Protein AF-A0A7W4CPR2-F1 (afdb_monomer)

pLDDT: mean 93.59, std 6.24, range [55.28, 98.75]

Radius of gyration: 16.19 Å; Cα contacts (8 Å, |Δi|>4): 236; chains: 1; bounding box: 41×33×38 Å

Sequence (163 aa):
MNLFITKANGNLLDKKELILNAVKKAEEHAFPKLKIDWDIDVVVTNRVYEFVIPEDGVGGRTYASNFILISINENKITENILAETLVHELCHVARWGKNDERMNTLFDGMISEGIATYFESEFVKDKSEKQLFLKTVVERSDEENEKIHEEFKDQFENKRYGY

Mean predicted aligned error: 3.62 Å

Secondary structure (DSSP, 8-state):
-EEEE--GGGTTGGGHHHHHHHHHHHHHHHHHHHT--S--EEEEESS-GGG-BTTTTEEEEEEETTEEEEEE-TTT--HHHHHHHHHHHHHHHHHHHHS-----SHHHHHHHHHHHHHHHHHHHTT-S---HHIIIIITS-HHHHHHHHHHHGGGTT-TT---

Nearest PDB structures (foldseek):
  1kug-assembly1_A  TM=4.587E-01  e=3.178E-02  Protobothrops mucrosquamatus
  1kuk-assembly1_A  TM=4.492E-01  e=4.322E-02  Protobothrops mucrosquamatus
  2aig-assembly1_P  TM=4.581E-01  e=7.994E-02  Crotalus adamanteus
  2ero-assembly1_A  TM=5.126E-01  e=4.756E-01  Crotalus atrox
  3k7n-assembly1_A  TM=3.968E-01  e=2.011E-01  Naja atra

Structure (mmCIF, N/CA/C/O backbone):
data_AF-A0A7W4CPR2-F1
#
_entry.id   AF-A0A7W4CPR2-F1
#
loop_
_atom_site.group_PDB
_atom_site.id
_atom_site.type_symbol
_atom_site.label_atom_id
_atom_site.label_alt_id
_atom_site.label_comp_id
_atom_site.label_asym_id
_atom_site.label_entity_id
_atom_site.label_seq_id
_atom_site.pdbx_PDB_ins_code
_atom_site.Cartn_x
_atom_site.Cartn_y
_atom_site.Cartn_z
_atom_site.occupancy
_atom_site.B_iso_or_equiv
_atom_site.auth_seq_id
_atom_site.auth_comp_id
_atom_site.auth_asym_id
_atom_site.auth_atom_id
_atom_site.pdbx_PDB_model_num
ATOM 1 N N . MET A 1 1 ? -13.960 -7.106 -2.472 1.00 96.00 1 MET A N 1
ATOM 2 C CA . MET A 1 1 ? -12.858 -7.862 -1.813 1.00 96.00 1 MET A CA 1
ATOM 3 C C . MET A 1 1 ? -13.394 -8.814 -0.741 1.00 96.00 1 MET A C 1
ATOM 5 O O . MET A 1 1 ? -14.396 -8.494 -0.106 1.00 96.00 1 MET A O 1
ATOM 9 N N . ASN A 1 2 ? -12.712 -9.934 -0.482 1.00 97.88 2 ASN A N 1
ATOM 10 C CA . ASN A 1 2 ? -13.008 -10.857 0.621 1.00 97.88 2 ASN A CA 1
ATOM 11 C C . ASN A 1 2 ? -12.120 -10.539 1.832 1.00 97.88 2 ASN A C 1
ATOM 13 O O . ASN A 1 2 ? -10.907 -10.733 1.797 1.00 97.88 2 ASN A O 1
ATOM 17 N N . LEU A 1 3 ? -12.713 -10.048 2.921 1.00 98.06 3 LEU A N 1
ATOM 18 C CA . LEU A 1 3 ? -11.963 -9.600 4.096 1.00 98.06 3 LEU A CA 1
ATOM 19 C C . LEU A 1 3 ? -11.923 -10.655 5.211 1.00 98.06 3 LEU A C 1
ATOM 21 O O . LEU A 1 3 ? -12.959 -11.064 5.744 1.00 98.06 3 LEU A O 1
ATOM 25 N N . PHE A 1 4 ? -10.714 -10.980 5.662 1.00 97.56 4 PHE A N 1
ATOM 26 C CA . PHE A 1 4 ? -10.435 -11.859 6.792 1.00 97.56 4 PHE A CA 1
ATOM 27 C C . PHE A 1 4 ? -9.675 -11.097 7.879 1.00 97.56 4 PHE A C 1
ATOM 29 O O . PHE A 1 4 ? -8.509 -10.762 7.730 1.00 97.56 4 PHE A O 1
ATOM 36 N N . ILE A 1 5 ? -10.321 -10.841 9.015 1.00 96.69 5 ILE A N 1
ATOM 37 C CA . ILE A 1 5 ? -9.669 -10.221 10.178 1.00 96.69 5 ILE A CA 1
ATOM 38 C C . ILE A 1 5 ? -9.301 -11.336 11.154 1.00 96.69 5 ILE A C 1
ATOM 40 O O . ILE A 1 5 ? -10.163 -12.165 11.473 1.00 96.69 5 ILE A O 1
ATOM 44 N N . THR A 1 6 ? -8.052 -11.382 11.625 1.00 95.06 6 THR A N 1
ATOM 45 C CA . THR A 1 6 ? -7.660 -12.335 12.674 1.00 95.06 6 THR A CA 1
ATOM 46 C C . THR A 1 6 ? -8.392 -12.012 13.980 1.00 95.06 6 THR A C 1
ATOM 48 O O . THR A 1 6 ? -8.647 -10.851 14.274 1.00 95.06 6 THR A O 1
ATOM 51 N N . LYS A 1 7 ? -8.805 -13.050 14.725 1.00 92.62 7 LYS A N 1
ATOM 52 C CA . LYS A 1 7 ? -9.684 -12.921 15.916 1.00 92.62 7 LYS A CA 1
ATOM 53 C C . LYS A 1 7 ? -9.152 -13.638 17.159 1.00 92.62 7 LYS A C 1
ATOM 55 O O . LYS A 1 7 ? -9.891 -13.844 18.123 1.00 92.62 7 LYS A O 1
ATOM 60 N N . ALA A 1 8 ? -7.902 -14.101 17.132 1.00 88.19 8 ALA A N 1
ATOM 61 C CA . ALA A 1 8 ? -7.317 -14.840 18.244 1.00 88.19 8 ALA A CA 1
ATOM 62 C C . ALA A 1 8 ? -7.357 -13.992 19.527 1.00 88.19 8 ALA A C 1
ATOM 64 O O . ALA A 1 8 ? -6.841 -12.872 19.559 1.00 88.19 8 ALA A O 1
ATOM 65 N N . ASN A 1 9 ? -7.971 -14.544 20.579 1.00 85.75 9 ASN A N 1
ATOM 66 C CA . ASN A 1 9 ? -8.233 -13.872 21.858 1.00 85.75 9 ASN A CA 1
ATOM 67 C C . ASN A 1 9 ? -9.061 -12.580 21.732 1.00 85.75 9 ASN A C 1
ATOM 69 O O . ASN A 1 9 ? -8.904 -11.666 22.534 1.00 85.75 9 ASN A O 1
ATOM 73 N N . GLY A 1 10 ? -9.924 -12.490 20.714 1.00 79.94 10 GLY A N 1
ATOM 74 C CA . GLY A 1 10 ? -10.747 -11.306 20.469 1.00 79.94 10 GLY A CA 1
ATOM 75 C C . GLY A 1 10 ? -9.959 -10.089 19.983 1.00 79.94 10 GLY A C 1
ATOM 76 O O . GLY A 1 10 ? -10.464 -8.973 20.092 1.00 79.94 10 GLY A O 1
ATOM 77 N N . ASN A 1 11 ? -8.742 -10.279 19.452 1.00 81.69 11 ASN A N 1
ATOM 78 C CA . ASN A 1 11 ? -7.979 -9.178 18.865 1.00 81.69 11 ASN A CA 1
ATOM 79 C C . ASN A 1 11 ? -8.770 -8.507 17.729 1.00 81.69 11 ASN A C 1
ATOM 81 O O . ASN A 1 11 ? -9.535 -9.157 17.016 1.00 81.69 11 ASN A O 1
ATOM 85 N N . LEU A 1 12 ? -8.580 -7.194 17.581 1.00 91.88 12 LEU A N 1
ATOM 86 C CA . LEU A 1 12 ? -9.120 -6.373 16.490 1.00 91.88 12 LEU A CA 1
ATOM 87 C C . LEU A 1 12 ? -10.652 -6.323 16.362 1.00 91.88 12 LEU A C 1
ATOM 89 O O . LEU A 1 12 ? -11.159 -5.717 15.415 1.00 91.88 12 LEU A O 1
ATOM 93 N N . LEU A 1 13 ? -11.414 -6.914 17.289 1.00 88.69 13 LEU A N 1
ATOM 94 C CA . LEU A 1 13 ? -12.880 -6.883 17.243 1.00 88.69 13 LEU A CA 1
ATOM 95 C C . LEU A 1 13 ? -13.427 -5.451 17.302 1.00 88.69 13 LEU A C 1
ATOM 97 O O . LEU A 1 13 ? -14.369 -5.129 16.581 1.00 88.69 13 LEU A O 1
ATOM 101 N N . ASP A 1 14 ? -12.803 -4.594 18.105 1.00 92.44 14 ASP A N 1
ATOM 102 C CA . ASP A 1 14 ? -13.111 -3.169 18.254 1.00 92.44 14 ASP A CA 1
ATOM 103 C C . ASP A 1 14 ? -12.668 -2.322 17.047 1.00 92.44 14 ASP A C 1
ATOM 105 O O . ASP A 1 14 ? -13.174 -1.222 16.841 1.00 92.44 14 ASP A O 1
ATOM 109 N N . LYS A 1 15 ? -11.759 -2.840 16.211 1.00 95.19 15 LYS A N 1
ATOM 110 C CA . LYS A 1 15 ? -11.279 -2.185 14.981 1.00 95.19 15 LYS A CA 1
ATOM 111 C C . LYS A 1 15 ? -12.012 -2.638 13.723 1.00 95.19 15 LYS A C 1
ATOM 113 O O . LYS A 1 15 ? -11.751 -2.110 12.646 1.00 95.19 15 LYS A O 1
ATOM 118 N N . LYS A 1 16 ? -12.940 -3.592 13.833 1.00 95.56 16 LYS A N 1
ATOM 119 C CA . LYS A 1 16 ? -13.627 -4.195 12.682 1.00 95.56 16 LYS A CA 1
ATOM 120 C C . LYS A 1 16 ? -14.296 -3.162 11.771 1.00 95.56 16 LYS A C 1
ATOM 122 O O . LYS A 1 16 ? -14.178 -3.277 10.557 1.00 95.56 16 LYS A O 1
ATOM 127 N N . GLU A 1 17 ? -15.001 -2.188 12.341 1.00 97.44 17 GLU A N 1
ATOM 128 C CA . GLU A 1 17 ? -15.702 -1.159 11.562 1.00 97.44 17 GLU A CA 1
ATOM 129 C C . GLU A 1 17 ? -14.721 -0.250 10.811 1.00 97.44 17 GLU A C 1
ATOM 131 O O . GLU A 1 17 ? -14.862 -0.067 9.605 1.00 97.44 17 GLU A O 1
ATOM 136 N N . LEU A 1 18 ? -13.667 0.211 11.493 1.00 97.94 18 LEU A N 1
ATOM 137 C CA . LEU A 1 18 ? -12.575 0.980 10.887 1.00 97.94 18 LEU A CA 1
ATOM 138 C C . LEU A 1 18 ? -11.951 0.220 9.709 1.00 97.94 18 LEU A C 1
ATOM 140 O O . LEU A 1 18 ? -11.782 0.783 8.629 1.00 97.94 18 LEU A O 1
ATOM 144 N N . ILE A 1 19 ? -11.644 -1.067 9.898 1.00 98.38 19 ILE A N 1
ATOM 145 C CA . ILE A 1 19 ? -11.045 -1.908 8.853 1.00 98.38 19 ILE A CA 1
ATOM 146 C C . ILE A 1 19 ? -11.997 -2.048 7.658 1.00 98.38 19 ILE A C 1
ATOM 148 O O . ILE A 1 19 ? -11.573 -1.886 6.517 1.00 98.38 19 ILE A O 1
ATOM 152 N N . LEU A 1 20 ? -13.284 -2.315 7.900 1.00 98.19 20 LEU A N 1
ATOM 153 C CA . LEU A 1 20 ? -14.286 -2.436 6.836 1.00 98.19 20 LEU A CA 1
ATOM 154 C C . LEU A 1 20 ? -14.411 -1.148 6.015 1.00 98.19 20 LEU A C 1
ATOM 156 O O . LEU A 1 20 ? -14.457 -1.208 4.786 1.00 98.19 20 LEU A O 1
ATOM 160 N N . ASN A 1 21 ? -14.433 0.008 6.678 1.00 98.56 21 ASN A N 1
ATOM 161 C CA . ASN A 1 21 ? -14.518 1.297 6.001 1.00 98.56 21 ASN A CA 1
ATOM 162 C C . ASN A 1 21 ? -13.270 1.583 5.161 1.00 98.56 21 ASN A C 1
ATOM 164 O O . ASN A 1 21 ? -13.394 2.030 4.020 1.00 98.56 21 ASN A O 1
ATOM 168 N N . ALA A 1 22 ? -12.078 1.293 5.689 1.00 98.56 22 ALA A N 1
ATOM 169 C CA . ALA A 1 22 ? -10.825 1.471 4.962 1.00 98.56 22 ALA A CA 1
ATOM 170 C C . ALA A 1 22 ? -10.763 0.587 3.705 1.00 98.56 22 ALA A C 1
ATOM 172 O O . ALA A 1 22 ? -10.451 1.077 2.620 1.00 98.56 22 ALA A O 1
ATOM 173 N N . VAL A 1 23 ? -11.144 -0.690 3.835 1.00 98.50 23 VAL A N 1
ATOM 174 C CA . VAL A 1 23 ? -11.238 -1.644 2.717 1.00 98.50 23 VAL A CA 1
ATOM 175 C C . VAL A 1 23 ? -12.209 -1.141 1.657 1.00 98.50 23 VAL A C 1
ATOM 177 O O . VAL A 1 23 ? -11.854 -1.086 0.483 1.00 98.50 23 VAL A O 1
ATOM 180 N N . LYS A 1 24 ? -13.399 -0.689 2.062 1.00 98.50 24 LYS A N 1
ATOM 181 C CA . LYS A 1 24 ? -14.390 -0.134 1.136 1.00 98.50 24 LYS A CA 1
ATOM 182 C C . LYS A 1 24 ? -13.861 1.098 0.392 1.00 98.50 24 LYS A C 1
ATOM 184 O O . LYS A 1 24 ? -14.013 1.182 -0.822 1.00 98.50 24 LYS A O 1
ATOM 189 N N . LYS A 1 25 ? -13.205 2.029 1.092 1.00 98.38 25 LYS A N 1
ATOM 190 C CA . LYS A 1 25 ? -12.611 3.231 0.481 1.00 98.38 25 LYS A CA 1
ATOM 191 C C . LYS A 1 25 ? -11.528 2.889 -0.539 1.00 98.38 25 LYS A C 1
ATOM 193 O O . LYS A 1 25 ? -11.485 3.498 -1.609 1.00 98.38 25 LYS A O 1
ATOM 198 N N . ALA A 1 26 ? -10.662 1.933 -0.211 1.00 98.56 26 ALA A N 1
ATOM 199 C CA . ALA A 1 26 ? -9.628 1.468 -1.125 1.00 98.56 26 ALA A CA 1
ATOM 200 C C . ALA A 1 26 ? -10.242 0.793 -2.361 1.00 98.56 26 ALA A C 1
ATOM 202 O O . ALA A 1 26 ? -9.854 1.114 -3.482 1.00 98.56 26 ALA A O 1
ATOM 203 N N . GLU A 1 27 ? -11.257 -0.060 -2.173 1.00 98.31 27 GLU A N 1
ATOM 204 C CA . GLU A 1 27 ? -11.998 -0.718 -3.260 1.00 98.31 27 GLU A CA 1
ATOM 205 C C . GLU A 1 27 ? -12.612 0.304 -4.224 1.00 98.31 27 GLU A C 1
ATOM 207 O O . GLU A 1 27 ? -12.330 0.281 -5.423 1.00 98.31 27 GLU A O 1
ATOM 212 N N . GLU A 1 28 ? -13.388 1.252 -3.688 1.00 98.19 28 GLU A N 1
ATOM 213 C CA . GLU A 1 28 ? -14.066 2.305 -4.453 1.00 98.19 28 GLU A CA 1
ATOM 214 C C . GLU A 1 28 ? -13.082 3.176 -5.245 1.00 98.19 28 GLU A C 1
ATOM 216 O O . GLU A 1 28 ? -13.388 3.619 -6.356 1.00 98.19 28 GLU A O 1
ATOM 221 N N . HIS A 1 29 ? -11.884 3.418 -4.704 1.00 98.25 29 HIS A N 1
ATOM 222 C CA . HIS A 1 29 ? -10.859 4.180 -5.404 1.00 98.25 29 HIS A CA 1
ATOM 223 C C . HIS A 1 29 ? -10.153 3.360 -6.489 1.00 98.25 29 HIS A C 1
ATOM 225 O O . HIS A 1 29 ? -9.998 3.850 -7.617 1.00 98.25 29 HIS A O 1
ATOM 231 N N . ALA A 1 30 ? -9.682 2.164 -6.133 1.00 98.31 30 ALA A N 1
ATOM 232 C CA . ALA A 1 30 ? -8.710 1.403 -6.905 1.00 98.31 30 ALA A CA 1
ATOM 233 C C . ALA A 1 30 ? -9.357 0.578 -8.019 1.00 98.31 30 ALA A C 1
ATOM 235 O O . ALA A 1 30 ? -8.895 0.635 -9.159 1.00 98.31 30 ALA A O 1
ATOM 236 N N . PHE A 1 31 ? -10.454 -0.127 -7.737 1.00 98.44 31 PHE A N 1
ATOM 237 C CA . PHE A 1 31 ? -11.069 -1.067 -8.680 1.00 98.44 31 PHE A CA 1
ATOM 238 C C . PHE A 1 31 ? -11.440 -0.428 -10.023 1.00 98.44 31 PHE A C 1
ATOM 240 O O . PHE A 1 31 ? -11.017 -0.959 -11.051 1.00 98.44 31 PHE A O 1
ATOM 247 N N . PRO A 1 32 ? -12.151 0.717 -10.084 1.00 98.06 32 PRO A N 1
ATOM 248 C CA . PRO A 1 32 ? -12.500 1.321 -11.369 1.00 98.06 32 PRO A CA 1
ATOM 249 C C . PRO A 1 32 ? -11.283 1.869 -12.129 1.00 98.06 32 PRO A C 1
ATOM 251 O O . PRO A 1 32 ? -11.244 1.785 -13.356 1.00 98.06 32 PRO A O 1
ATOM 254 N N . LYS A 1 33 ? -10.277 2.413 -11.429 1.00 98.06 33 LYS A N 1
ATOM 255 C CA . LYS A 1 33 ? -9.083 3.004 -12.065 1.00 98.06 33 LYS A CA 1
ATOM 256 C C . LYS A 1 33 ? -8.140 1.940 -12.607 1.00 98.06 33 LYS A C 1
ATOM 258 O O . LYS A 1 33 ? -7.656 2.050 -13.730 1.00 98.06 33 LYS A O 1
ATOM 263 N N . LEU A 1 34 ? -7.925 0.896 -11.816 1.00 97.25 34 LEU A N 1
ATOM 264 C CA . LEU A 1 34 ? -7.069 -0.228 -12.163 1.00 97.25 34 LEU A CA 1
ATOM 265 C C . LEU A 1 34 ? -7.815 -1.290 -12.972 1.00 97.25 34 LEU A C 1
ATOM 267 O O . LEU A 1 34 ? -7.178 -2.204 -13.481 1.00 97.25 34 LEU A O 1
ATOM 271 N N . LYS A 1 35 ? -9.139 -1.157 -13.142 1.00 96.94 35 LYS A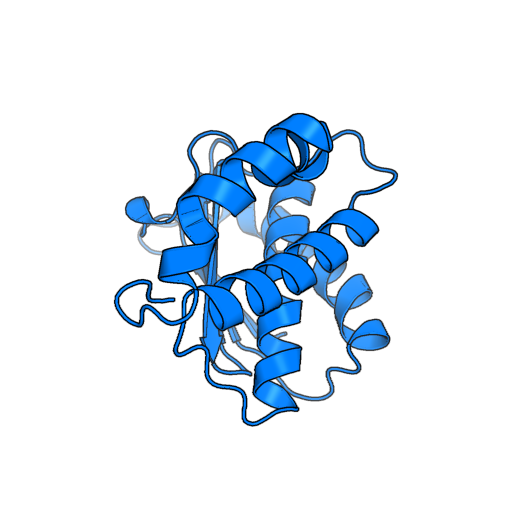 N 1
ATOM 272 C CA . LYS A 1 35 ? -10.050 -2.102 -13.810 1.00 96.94 35 LYS A CA 1
ATOM 273 C C . LYS A 1 35 ? -9.916 -3.523 -13.248 1.00 96.94 35 LYS A C 1
ATOM 275 O O . LYS A 1 35 ? -9.710 -4.458 -14.017 1.00 96.94 35 LYS A O 1
ATOM 280 N N . ILE A 1 36 ? -9.916 -3.655 -11.926 1.00 97.62 36 ILE A N 1
ATOM 281 C CA . ILE A 1 36 ? -9.907 -4.955 -11.244 1.00 97.62 36 ILE A CA 1
ATOM 282 C C . ILE A 1 36 ? -11.316 -5.544 -11.348 1.00 97.62 36 ILE A C 1
ATOM 284 O O . ILE A 1 36 ? -12.282 -4.887 -10.959 1.00 97.62 36 ILE A O 1
ATOM 288 N N . ASP A 1 37 ? -11.426 -6.754 -11.887 1.00 97.19 37 ASP A N 1
ATOM 289 C CA . ASP A 1 37 ? -12.687 -7.466 -12.128 1.00 97.19 37 ASP A CA 1
ATOM 290 C C . ASP A 1 37 ? -12.679 -8.915 -11.600 1.00 97.19 37 ASP A C 1
ATOM 292 O O . ASP A 1 37 ? -13.497 -9.737 -12.011 1.00 97.19 37 ASP A O 1
ATOM 296 N N . TRP A 1 38 ? -11.786 -9.218 -10.651 1.00 97.81 38 TRP A N 1
ATOM 297 C CA . TRP A 1 38 ? -11.677 -10.512 -9.971 1.00 97.81 38 TRP A CA 1
ATOM 298 C C . TRP A 1 38 ? -11.707 -10.369 -8.442 1.00 97.81 38 TRP A C 1
ATOM 300 O O . TRP A 1 38 ? -11.531 -9.279 -7.891 1.00 97.81 38 TRP A O 1
ATOM 310 N N . ASP A 1 39 ? -11.920 -11.490 -7.750 1.00 98.00 39 ASP A N 1
ATOM 311 C CA . ASP A 1 39 ? -11.948 -11.543 -6.288 1.00 98.00 39 ASP A CA 1
ATOM 312 C C . ASP A 1 39 ? -10.538 -11.511 -5.684 1.00 98.00 39 ASP A C 1
ATOM 314 O O . ASP A 1 39 ? -9.624 -12.192 -6.149 1.00 98.00 39 ASP A O 1
ATOM 318 N N . ILE A 1 40 ? -10.377 -10.739 -4.607 1.00 98.62 40 ILE A N 1
ATOM 319 C CA . ILE A 1 40 ? -9.116 -10.567 -3.875 1.00 98.62 40 ILE A CA 1
ATOM 320 C C . ILE A 1 40 ? -9.366 -10.854 -2.399 1.00 98.62 40 ILE A C 1
ATOM 322 O O . ILE A 1 40 ? -10.250 -10.237 -1.793 1.00 98.62 40 ILE A O 1
ATOM 326 N N . ASP A 1 41 ? -8.560 -11.739 -1.825 1.00 98.75 41 ASP A N 1
ATOM 327 C CA . ASP A 1 41 ? -8.533 -12.027 -0.399 1.00 98.75 41 ASP A CA 1
ATOM 328 C C . ASP A 1 41 ? -7.599 -11.046 0.321 1.00 98.75 41 ASP A C 1
ATOM 330 O O . ASP A 1 41 ? -6.432 -10.878 -0.038 1.00 98.75 41 ASP A O 1
ATOM 334 N N . VAL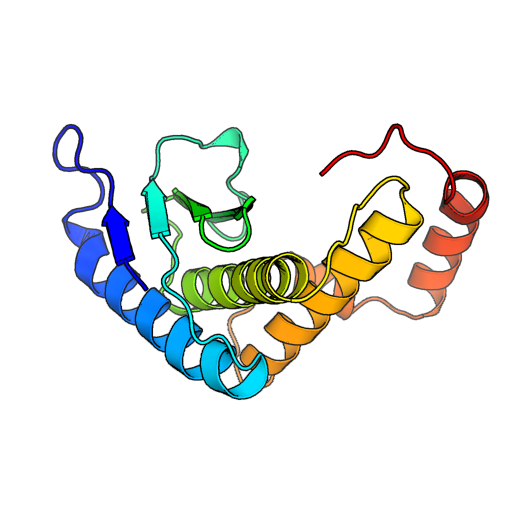 A 1 42 ? -8.110 -10.410 1.373 1.00 98.62 42 VAL A N 1
ATOM 335 C CA . VAL A 1 42 ? -7.351 -9.493 2.229 1.00 98.62 42 VAL A CA 1
ATOM 336 C C . VAL A 1 42 ? -7.361 -10.029 3.650 1.00 98.62 42 VAL A C 1
ATOM 338 O O . VAL A 1 42 ? -8.420 -10.135 4.273 1.00 98.62 42 VAL A O 1
ATOM 341 N N . VAL A 1 43 ? -6.184 -10.341 4.187 1.00 98.19 43 VAL A N 1
ATOM 342 C CA . VAL A 1 43 ? -6.019 -10.739 5.589 1.00 98.19 43 VAL A CA 1
ATOM 343 C C . VAL A 1 43 ? -5.489 -9.562 6.393 1.00 98.19 43 VAL A C 1
ATOM 345 O O . VAL A 1 43 ? -4.409 -9.059 6.110 1.00 98.19 43 VAL A O 1
ATOM 348 N N . VAL A 1 44 ? -6.214 -9.155 7.433 1.00 97.69 44 VAL A N 1
ATOM 349 C CA . VAL A 1 44 ? -5.789 -8.109 8.372 1.00 97.69 44 VAL A CA 1
ATOM 350 C C . VAL A 1 44 ? -5.444 -8.737 9.715 1.00 97.69 44 VAL A C 1
ATOM 352 O O . VAL A 1 44 ? -6.244 -9.466 10.310 1.00 97.69 44 VAL A O 1
ATOM 355 N N . THR A 1 45 ? -4.243 -8.453 10.207 1.00 96.56 45 THR A N 1
ATOM 356 C CA . THR A 1 45 ? -3.719 -9.000 11.459 1.00 96.56 45 THR A CA 1
ATOM 357 C C . THR A 1 45 ? -2.937 -7.956 12.246 1.00 96.56 45 THR A C 1
ATOM 359 O O . THR A 1 45 ? -2.494 -6.965 11.693 1.00 96.56 45 THR A O 1
ATOM 362 N N . ASN A 1 46 ? -2.731 -8.181 13.541 1.00 94.31 46 ASN A N 1
ATOM 363 C CA . ASN A 1 46 ? -1.810 -7.397 14.372 1.00 94.31 46 ASN A CA 1
ATOM 364 C C . ASN A 1 46 ? -0.694 -8.265 14.963 1.00 94.31 46 ASN A C 1
ATOM 366 O O . ASN A 1 46 ? -0.192 -8.007 16.050 1.00 94.31 46 ASN A O 1
ATOM 370 N N . ARG A 1 47 ? -0.375 -9.384 14.306 1.00 91.31 47 ARG A N 1
ATOM 371 C CA . ARG A 1 47 ? 0.572 -10.384 14.828 1.00 91.31 47 ARG A CA 1
ATOM 372 C C . ARG A 1 47 ? 1.911 -10.395 14.111 1.00 91.31 47 ARG A C 1
ATOM 374 O O . ARG A 1 47 ? 2.844 -11.007 14.613 1.00 91.31 47 ARG A O 1
ATOM 381 N N . VAL A 1 48 ? 2.010 -9.719 12.971 1.00 91.31 48 VAL A N 1
ATOM 382 C CA . VAL A 1 48 ? 3.222 -9.692 12.149 1.00 91.31 48 VAL A CA 1
ATOM 383 C C . VAL A 1 48 ? 3.866 -8.317 12.292 1.00 91.31 48 VAL A C 1
ATOM 385 O O . VAL A 1 48 ? 3.839 -7.493 11.382 1.00 91.31 48 VAL A O 1
ATOM 388 N N . TYR A 1 49 ? 4.339 -8.022 13.505 1.00 85.12 49 TYR A N 1
ATOM 389 C CA . TYR A 1 49 ? 4.826 -6.687 13.869 1.00 85.12 49 TYR A CA 1
AT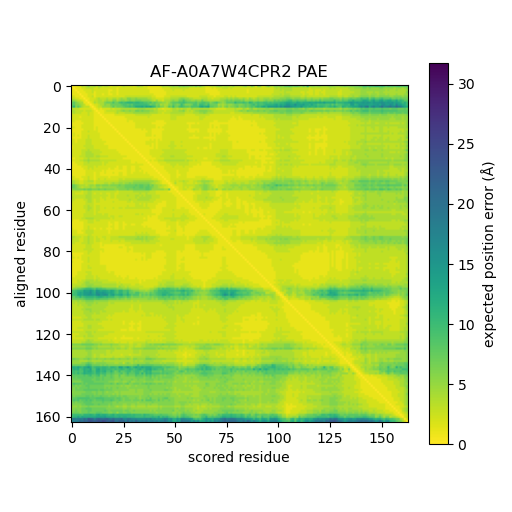OM 390 C C . TYR A 1 49 ? 6.060 -6.254 13.073 1.00 85.12 49 TYR A C 1
ATOM 392 O O . TYR A 1 49 ? 6.253 -5.063 12.874 1.00 85.12 49 TYR A O 1
ATOM 400 N N . GLU A 1 50 ? 6.857 -7.202 12.582 1.00 88.81 50 GLU A N 1
ATOM 401 C CA . GLU A 1 50 ? 8.026 -6.947 11.729 1.00 88.81 50 GLU A CA 1
ATOM 402 C C . GLU A 1 50 ? 7.698 -6.248 10.403 1.00 88.81 50 GLU A C 1
ATOM 404 O O . GLU A 1 50 ? 8.574 -5.612 9.830 1.00 88.81 50 GLU A O 1
ATOM 409 N N . PHE A 1 51 ? 6.446 -6.324 9.939 1.00 87.75 51 PHE A N 1
ATOM 410 C CA . PHE A 1 51 ? 5.993 -5.609 8.744 1.00 87.75 51 PHE A CA 1
ATOM 411 C C . PHE A 1 51 ? 5.418 -4.226 9.047 1.00 87.75 51 PHE A C 1
ATOM 413 O O . PHE A 1 51 ? 5.155 -3.473 8.120 1.00 87.75 51 PHE A O 1
ATOM 420 N N . VAL A 1 52 ? 5.188 -3.879 10.314 1.00 95.44 52 VAL A N 1
ATOM 421 C CA . VAL A 1 52 ? 4.531 -2.619 10.669 1.00 95.44 52 VAL A CA 1
ATOM 422 C C . VAL A 1 52 ? 5.547 -1.484 10.669 1.00 95.44 52 VAL A C 1
ATOM 424 O O . VAL A 1 52 ? 6.469 -1.484 11.486 1.00 95.44 52 VAL A O 1
ATOM 427 N N . ILE A 1 53 ? 5.325 -0.474 9.825 1.00 94.19 53 ILE A N 1
ATOM 428 C CA . ILE A 1 53 ? 6.071 0.785 9.890 1.00 94.19 53 ILE A CA 1
ATOM 429 C C . ILE A 1 53 ? 5.689 1.480 11.206 1.00 94.19 53 ILE A C 1
ATOM 431 O O . ILE A 1 53 ? 4.504 1.765 11.418 1.00 94.19 53 ILE A O 1
ATOM 435 N N . PRO A 1 54 ? 6.632 1.727 12.134 1.00 94.25 54 PRO A N 1
ATOM 436 C CA . PRO A 1 54 ? 6.303 2.230 13.465 1.00 94.25 54 PRO A CA 1
ATOM 437 C C . PRO A 1 54 ? 5.554 3.564 13.469 1.00 94.25 54 PRO A C 1
ATOM 439 O O . PRO A 1 54 ? 4.715 3.780 14.351 1.00 94.25 54 PRO A O 1
ATOM 442 N N . GLU A 1 55 ? 5.863 4.452 12.531 1.00 94.56 55 GLU A N 1
ATOM 443 C CA . GLU A 1 55 ? 5.290 5.790 12.384 1.00 94.56 55 GLU A CA 1
ATOM 444 C C . GLU A 1 55 ? 3.838 5.737 11.905 1.00 94.56 55 GLU A C 1
ATOM 446 O O . GLU A 1 55 ? 2.995 6.434 12.468 1.00 94.56 55 GLU A O 1
ATOM 451 N N . ASP A 1 56 ? 3.541 4.860 10.946 1.00 95.25 56 ASP A N 1
ATOM 452 C CA . ASP A 1 56 ? 2.213 4.742 10.333 1.00 95.25 56 ASP A CA 1
ATOM 453 C C . ASP A 1 56 ? 1.315 3.733 11.064 1.00 95.25 56 ASP A C 1
ATOM 455 O O . ASP A 1 56 ? 0.088 3.786 10.990 1.00 95.25 56 ASP A O 1
ATOM 459 N N . GLY A 1 57 ? 1.910 2.797 11.807 1.00 96.56 57 GLY A N 1
ATOM 460 C CA . GLY A 1 57 ? 1.170 1.745 12.496 1.00 96.56 57 GLY A CA 1
ATOM 461 C C . GLY A 1 57 ? 0.541 0.720 11.552 1.00 96.56 57 GLY A C 1
ATOM 462 O O . GLY A 1 57 ? -0.361 -0.004 11.971 1.00 96.56 57 GLY A O 1
ATOM 463 N N . VAL A 1 58 ? 1.013 0.630 10.308 1.00 97.62 58 VAL A N 1
ATOM 464 C CA . VAL A 1 58 ? 0.578 -0.352 9.311 1.00 97.62 58 VAL A CA 1
ATOM 465 C C . VAL A 1 58 ? 1.749 -0.793 8.438 1.00 97.62 58 VAL A C 1
ATOM 467 O O . VAL A 1 58 ? 2.735 -0.076 8.294 1.00 97.62 58 VAL A O 1
ATOM 470 N N . GLY A 1 59 ? 1.630 -1.980 7.859 1.00 97.00 59 GLY A N 1
ATOM 471 C CA . GLY A 1 59 ? 2.368 -2.378 6.670 1.00 97.00 59 GLY A CA 1
ATOM 472 C C . GLY A 1 59 ? 1.560 -3.370 5.847 1.00 97.00 59 GLY A C 1
ATOM 473 O O . GLY A 1 59 ? 0.727 -4.108 6.388 1.00 97.00 59 GLY A O 1
ATOM 474 N N . GLY A 1 60 ? 1.789 -3.357 4.540 1.00 96.06 60 GLY A N 1
ATOM 475 C CA . GLY A 1 60 ? 1.125 -4.215 3.572 1.00 96.06 60 GLY A CA 1
ATOM 476 C C . GLY A 1 60 ? 2.114 -5.098 2.829 1.00 96.06 60 GLY A C 1
ATOM 477 O O . GLY A 1 60 ? 3.307 -4.806 2.760 1.00 96.06 60 GLY A O 1
ATOM 478 N N . ARG A 1 61 ? 1.611 -6.225 2.330 1.00 95.44 61 ARG A N 1
ATOM 479 C CA . ARG A 1 61 ? 2.303 -7.031 1.332 1.00 95.44 61 ARG A CA 1
ATOM 480 C C . ARG A 1 61 ? 1.309 -7.745 0.438 1.00 95.44 61 ARG A C 1
ATOM 482 O O . ARG A 1 61 ? 0.489 -8.540 0.910 1.00 95.44 61 ARG A O 1
ATOM 489 N N . THR A 1 62 ? 1.457 -7.539 -0.858 1.00 96.12 62 THR A N 1
ATOM 490 C CA . THR A 1 62 ? 0.795 -8.332 -1.886 1.00 96.12 62 THR A CA 1
ATOM 491 C C . THR A 1 62 ? 1.604 -9.602 -2.125 1.00 96.12 62 THR A C 1
ATOM 493 O O . THR A 1 62 ? 2.797 -9.558 -2.403 1.00 96.12 62 THR A O 1
ATOM 496 N N . TYR A 1 63 ? 0.977 -10.767 -1.984 1.00 94.44 63 TYR A N 1
ATOM 497 C CA . TYR A 1 63 ? 1.633 -12.069 -2.193 1.00 94.44 63 TYR A CA 1
ATOM 498 C C . TYR A 1 63 ? 1.251 -12.714 -3.524 1.00 94.44 63 TYR A C 1
ATOM 500 O O . TYR A 1 63 ? 1.983 -13.555 -4.042 1.00 94.44 63 TYR A O 1
ATOM 508 N N . ALA A 1 64 ? 0.090 -12.344 -4.057 1.00 94.69 64 ALA A N 1
ATOM 509 C CA . ALA A 1 64 ? -0.408 -12.784 -5.348 1.00 94.69 64 ALA A CA 1
ATOM 510 C C . ALA A 1 64 ? -1.391 -11.744 -5.888 1.00 94.69 64 ALA A C 1
ATOM 512 O O . ALA A 1 64 ? -1.888 -10.899 -5.143 1.00 94.69 64 ALA A O 1
ATOM 513 N N . SER A 1 65 ? -1.752 -11.865 -7.165 1.00 95.81 65 SER A N 1
ATOM 514 C CA . SER A 1 65 ? -2.777 -11.028 -7.798 1.00 95.81 65 SER A CA 1
ATOM 515 C C . SER A 1 65 ? -4.151 -11.103 -7.124 1.00 95.81 65 SER A C 1
ATOM 517 O O . SER A 1 65 ? -5.029 -10.313 -7.433 1.00 95.81 65 SER A O 1
ATOM 519 N N . ASN A 1 66 ? -4.372 -12.028 -6.197 1.00 97.56 66 ASN A N 1
ATOM 520 C CA . ASN A 1 66 ?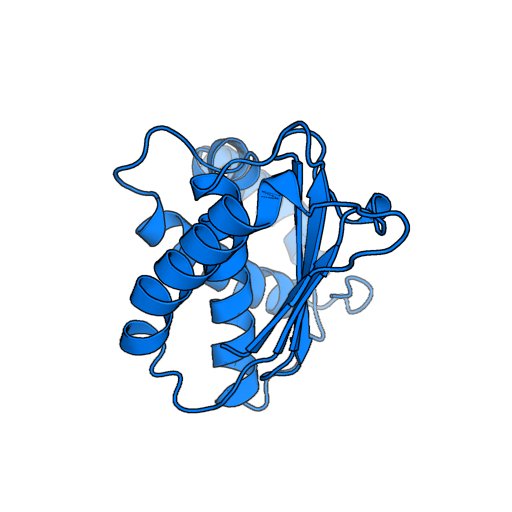 -5.614 -12.171 -5.451 1.00 97.56 66 ASN A CA 1
ATOM 521 C C . ASN A 1 66 ? -5.398 -12.292 -3.935 1.00 97.56 66 ASN A C 1
ATOM 523 O O . ASN A 1 66 ? -6.322 -12.714 -3.244 1.00 97.56 66 ASN A O 1
ATOM 527 N N . PHE A 1 67 ? -4.215 -11.953 -3.406 1.00 98.31 67 PHE A N 1
ATOM 528 C CA . PHE A 1 67 ? -3.938 -12.103 -1.976 1.00 98.31 67 PHE A CA 1
ATOM 529 C C . PHE A 1 67 ? -3.056 -10.987 -1.407 1.00 98.31 67 PHE A C 1
ATOM 531 O O . PHE A 1 67 ? -1.897 -10.830 -1.802 1.00 98.31 67 PHE A O 1
ATOM 538 N N . ILE A 1 68 ? -3.601 -10.266 -0.423 1.00 98.44 68 ILE A N 1
ATOM 539 C CA . ILE A 1 68 ? -2.926 -9.209 0.338 1.00 98.44 68 ILE A CA 1
ATOM 540 C C . ILE A 1 68 ? -2.915 -9.575 1.828 1.00 98.44 68 ILE A C 1
ATOM 542 O O . ILE A 1 68 ? -3.938 -9.957 2.404 1.00 98.44 68 ILE A O 1
ATOM 546 N N . LEU A 1 69 ? -1.766 -9.388 2.476 1.00 98.06 69 LEU A N 1
ATOM 547 C CA . LEU A 1 69 ? -1.630 -9.395 3.929 1.00 98.06 69 LEU A CA 1
ATOM 548 C C . LEU A 1 69 ? -1.388 -7.969 4.423 1.00 98.06 69 LEU A C 1
ATOM 550 O O . LEU A 1 69 ? -0.439 -7.318 4.000 1.00 98.06 69 LEU A O 1
ATOM 554 N N . ILE A 1 70 ? -2.196 -7.521 5.376 1.00 98.06 70 ILE A N 1
ATOM 555 C CA . ILE A 1 70 ? -1.999 -6.265 6.093 1.00 98.06 70 ILE A CA 1
ATOM 556 C C . I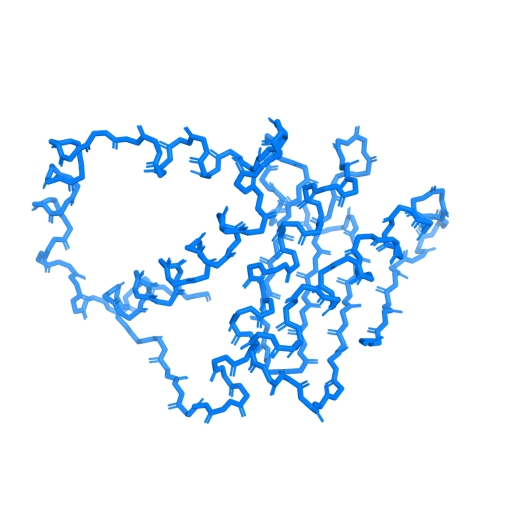LE A 1 70 ? -1.712 -6.565 7.562 1.00 98.06 70 ILE A C 1
ATOM 558 O O . ILE A 1 70 ? -2.471 -7.279 8.228 1.00 98.06 70 ILE A O 1
ATOM 562 N N . SER A 1 71 ? -0.640 -5.976 8.081 1.00 97.12 71 SER A N 1
ATOM 563 C CA . SER A 1 71 ? -0.319 -5.973 9.504 1.00 97.12 71 SER A CA 1
ATOM 564 C C . SER A 1 71 ? -0.548 -4.582 10.088 1.00 97.12 71 SER A C 1
ATOM 566 O O . SER A 1 71 ? -0.107 -3.594 9.510 1.00 97.12 71 SER A O 1
ATOM 568 N N . ILE A 1 72 ? -1.233 -4.489 11.228 1.00 97.12 72 ILE A N 1
ATOM 569 C CA . ILE A 1 72 ? -1.551 -3.220 11.894 1.00 97.12 72 ILE A CA 1
ATOM 570 C C . ILE A 1 72 ? -1.091 -3.208 13.348 1.00 97.12 72 ILE A C 1
ATOM 572 O O . ILE A 1 72 ? -1.119 -4.220 14.046 1.00 97.12 72 ILE A O 1
ATOM 576 N N . ASN A 1 73 ? -0.742 -2.021 13.826 1.00 95.75 73 ASN A N 1
ATOM 577 C CA . ASN A 1 73 ? -0.734 -1.672 15.236 1.00 95.75 73 ASN A CA 1
ATOM 578 C C . ASN A 1 73 ? -2.083 -1.030 15.578 1.00 95.75 73 ASN A C 1
ATOM 580 O O . ASN A 1 73 ? -2.358 0.115 15.211 1.00 95.75 73 ASN A O 1
ATOM 584 N N . GLU A 1 74 ? -2.919 -1.754 16.316 1.00 92.75 74 GLU A N 1
ATOM 585 C CA . GLU A 1 74 ? -4.287 -1.352 16.653 1.00 92.75 74 GLU A CA 1
ATOM 586 C C . GLU A 1 74 ? -4.396 -0.018 17.410 1.00 92.75 74 GLU A C 1
ATOM 588 O O . GLU A 1 74 ? -5.453 0.618 17.391 1.00 92.75 74 GLU A O 1
ATOM 593 N N . ASN A 1 75 ? -3.316 0.414 18.066 1.00 92.69 75 ASN A N 1
ATOM 594 C CA . ASN A 1 75 ? -3.284 1.645 18.853 1.00 92.69 75 ASN A CA 1
ATOM 595 C C . ASN A 1 75 ? -2.916 2.877 18.021 1.00 92.69 75 ASN A C 1
ATOM 597 O O . ASN A 1 75 ? -3.111 3.996 18.488 1.00 92.69 75 ASN A O 1
ATOM 601 N N . LYS A 1 76 ? -2.364 2.680 16.820 1.00 94.62 76 LYS A N 1
ATOM 602 C CA . LYS A 1 76 ? -1.915 3.763 15.933 1.00 94.62 76 LYS A CA 1
ATOM 603 C C . LYS A 1 76 ? -2.729 3.867 14.652 1.00 94.62 76 LYS A C 1
ATOM 605 O O . LYS A 1 76 ? -2.800 4.943 14.075 1.00 94.62 76 LYS A O 1
ATOM 610 N N . ILE A 1 77 ? -3.332 2.761 14.221 1.00 96.19 77 ILE A N 1
ATOM 611 C CA . ILE A 1 77 ? -3.995 2.697 12.927 1.00 96.19 77 ILE A CA 1
ATOM 612 C C . ILE A 1 77 ? -5.173 3.670 12.825 1.00 96.19 77 ILE A C 1
ATOM 614 O O . ILE A 1 77 ? -6.033 3.737 13.709 1.00 96.19 77 ILE A O 1
ATOM 618 N N . THR A 1 78 ? -5.240 4.371 11.696 1.00 97.62 78 THR A N 1
ATOM 619 C CA . THR A 1 78 ? -6.395 5.168 11.286 1.00 97.62 78 THR A CA 1
ATOM 620 C C . THR A 1 78 ? -7.038 4.558 10.046 1.00 97.62 78 THR A C 1
ATOM 622 O O . THR A 1 78 ? -6.426 3.786 9.306 1.00 97.62 78 THR A O 1
ATOM 625 N N . GLU A 1 79 ? -8.300 4.911 9.805 1.00 97.94 79 GLU A N 1
ATOM 626 C CA . GLU A 1 79 ? -9.017 4.471 8.607 1.00 97.94 79 GLU A CA 1
ATOM 627 C C . GLU A 1 79 ? -8.323 4.938 7.320 1.00 97.94 79 GLU A C 1
ATOM 629 O O . GLU A 1 79 ? -8.284 4.207 6.334 1.00 97.94 79 GLU A O 1
ATOM 634 N N . ASN A 1 80 ? -7.767 6.153 7.322 1.00 97.75 80 ASN A N 1
ATOM 635 C CA . ASN A 1 80 ? -7.145 6.722 6.137 1.00 97.75 80 ASN A CA 1
ATOM 636 C C . ASN A 1 80 ? -5.788 6.087 5.830 1.00 97.75 80 ASN A C 1
ATOM 638 O O . ASN A 1 80 ? -5.574 5.711 4.683 1.00 97.75 80 ASN A O 1
ATOM 642 N N . ILE A 1 81 ? -4.930 5.910 6.839 1.00 98.00 81 ILE A N 1
ATOM 643 C CA . ILE A 1 81 ? -3.622 5.261 6.675 1.00 98.00 81 ILE A CA 1
ATOM 644 C C . ILE A 1 81 ? -3.788 3.809 6.213 1.00 98.00 81 ILE A C 1
ATOM 646 O O . ILE A 1 81 ? -3.087 3.369 5.308 1.00 98.00 81 ILE A O 1
ATOM 650 N N . LEU A 1 82 ? -4.768 3.079 6.760 1.00 98.44 82 LEU A N 1
ATOM 651 C CA . LEU A 1 82 ? -5.080 1.727 6.294 1.00 98.44 82 LEU A CA 1
ATOM 652 C C . LEU A 1 82 ? -5.584 1.715 4.842 1.00 98.44 82 LEU A C 1
ATOM 654 O O . LEU A 1 82 ? -5.203 0.845 4.061 1.00 98.44 82 LEU A O 1
ATOM 658 N N . ALA A 1 83 ? -6.453 2.661 4.477 1.00 98.56 83 ALA A N 1
ATOM 659 C CA . ALA A 1 83 ? -6.962 2.757 3.113 1.00 98.56 83 ALA A CA 1
ATOM 660 C C . ALA A 1 83 ? -5.854 3.131 2.117 1.00 98.56 83 ALA A C 1
ATOM 662 O O . ALA A 1 83 ? -5.847 2.609 1.010 1.00 98.56 83 ALA A O 1
ATOM 663 N N . GLU A 1 84 ? -4.924 3.999 2.513 1.00 98.31 84 GLU A N 1
ATOM 664 C CA . GLU A 1 84 ? -3.743 4.381 1.733 1.00 98.31 84 GLU A CA 1
ATOM 665 C C . GLU A 1 84 ? -2.863 3.160 1.448 1.00 98.31 84 GLU A C 1
ATOM 667 O O . GLU A 1 84 ? -2.660 2.841 0.278 1.00 98.31 84 GLU A O 1
ATOM 672 N N . THR A 1 85 ? -2.514 2.374 2.478 1.00 98.25 85 THR A N 1
ATOM 673 C CA . THR A 1 85 ? -1.779 1.105 2.290 1.00 98.25 85 THR A CA 1
ATOM 674 C C . THR A 1 85 ? -2.505 0.162 1.338 1.00 98.25 85 THR A C 1
ATOM 676 O O . THR A 1 85 ? -1.902 -0.444 0.463 1.00 98.25 85 THR A O 1
ATOM 679 N N . LEU A 1 86 ? -3.822 0.010 1.493 1.00 98.69 86 LEU A N 1
ATOM 680 C CA . LEU A 1 86 ? -4.592 -0.882 0.630 1.00 98.69 86 LEU A CA 1
ATOM 681 C C . LEU A 1 86 ? -4.623 -0.395 -0.822 1.00 98.69 86 LEU A C 1
ATOM 683 O O . LEU A 1 86 ? -4.614 -1.224 -1.725 1.00 98.69 86 LEU A O 1
ATOM 687 N N . VAL A 1 87 ? -4.647 0.917 -1.069 1.00 98.62 87 VAL A N 1
ATOM 688 C CA . VAL A 1 87 ? -4.551 1.470 -2.428 1.00 98.62 87 VAL A CA 1
ATOM 689 C C . VAL A 1 87 ? -3.191 1.148 -3.055 1.00 98.62 87 VAL A C 1
ATOM 691 O O . VAL A 1 87 ? -3.165 0.753 -4.224 1.00 98.62 87 VAL A O 1
ATOM 694 N N . HIS A 1 88 ? -2.102 1.242 -2.287 1.00 98.06 88 HIS A N 1
ATOM 695 C CA . HIS A 1 88 ? -0.761 0.817 -2.712 1.00 98.06 88 HIS A CA 1
ATOM 696 C C . HIS A 1 88 ? -0.730 -0.664 -3.092 1.00 98.06 88 HIS A C 1
ATOM 698 O O . HIS A 1 88 ? -0.403 -1.016 -4.225 1.00 98.06 88 HIS A O 1
ATOM 704 N N . GLU A 1 89 ? -1.172 -1.541 -2.190 1.00 98.31 89 GLU A N 1
ATOM 705 C CA . GLU A 1 89 ? -1.178 -2.989 -2.433 1.00 98.31 89 GLU A CA 1
ATOM 706 C C . GLU A 1 89 ? -2.101 -3.390 -3.595 1.00 98.31 89 GLU A C 1
ATOM 708 O O . GLU A 1 89 ? -1.778 -4.267 -4.397 1.00 98.31 89 GLU A O 1
ATOM 713 N N . LEU A 1 90 ? -3.240 -2.713 -3.764 1.00 98.56 90 LEU A N 1
ATOM 714 C CA . LEU A 1 90 ? -4.134 -2.965 -4.896 1.00 98.56 90 LEU A CA 1
ATOM 715 C C . LEU A 1 90 ? -3.497 -2.599 -6.245 1.00 98.56 90 LEU A C 1
ATOM 717 O O . LEU A 1 90 ? -3.857 -3.198 -7.263 1.00 98.56 90 LEU A O 1
ATOM 721 N N . CYS A 1 91 ? -2.537 -1.668 -6.272 1.00 97.88 91 CYS A N 1
ATOM 722 C CA . CYS A 1 91 ? -1.735 -1.406 -7.466 1.00 97.88 91 CYS A CA 1
ATOM 723 C C . CYS A 1 91 ? -0.888 -2.630 -7.839 1.00 97.88 91 CYS A C 1
ATOM 725 O O . CYS A 1 91 ? -0.935 -3.072 -8.992 1.00 97.88 91 CYS A O 1
ATOM 727 N N . HIS A 1 92 ? -0.192 -3.233 -6.870 1.00 96.94 92 HIS A N 1
ATOM 728 C CA . HIS A 1 92 ? 0.577 -4.468 -7.079 1.00 96.94 92 HIS A CA 1
ATOM 729 C C . HIS A 1 92 ? -0.316 -5.622 -7.536 1.00 96.94 92 HIS A C 1
ATOM 731 O O . HIS A 1 92 ? -0.012 -6.288 -8.528 1.00 96.94 92 HIS A O 1
ATOM 737 N N . VAL A 1 93 ? -1.478 -5.791 -6.896 1.00 97.31 93 VAL A N 1
ATOM 738 C CA . VAL A 1 93 ? -2.492 -6.769 -7.315 1.00 97.31 93 VAL A CA 1
ATOM 739 C C . VAL A 1 93 ? -2.874 -6.585 -8.781 1.00 97.31 93 VAL A C 1
ATOM 741 O O . VAL A 1 93 ? -2.854 -7.551 -9.546 1.00 97.31 93 VAL A O 1
ATOM 744 N N . ALA A 1 94 ? -3.223 -5.366 -9.193 1.00 96.94 94 ALA A N 1
ATOM 745 C CA . ALA A 1 94 ? -3.658 -5.117 -10.561 1.00 96.94 94 ALA A CA 1
ATOM 746 C C . ALA A 1 94 ? -2.554 -5.400 -11.582 1.00 96.94 94 ALA A C 1
ATOM 748 O O . ALA A 1 94 ? -2.841 -5.948 -12.648 1.00 96.94 94 ALA A O 1
ATOM 749 N N . ARG A 1 95 ? -1.306 -5.047 -11.258 1.00 94.56 95 ARG A N 1
ATOM 750 C CA . ARG A 1 95 ? -0.144 -5.304 -12.114 1.00 94.56 95 ARG A CA 1
ATOM 751 C C . ARG A 1 95 ? 0.076 -6.799 -12.297 1.00 94.56 95 ARG A C 1
ATOM 753 O O . ARG A 1 95 ? 0.063 -7.262 -13.431 1.00 94.56 95 ARG A O 1
ATOM 760 N N . TRP A 1 96 ? 0.157 -7.568 -11.215 1.00 94.19 96 TRP A N 1
ATOM 761 C CA . TRP A 1 96 ? 0.347 -9.022 -11.299 1.00 94.19 96 TRP A CA 1
ATOM 762 C C . TRP A 1 96 ? -0.868 -9.779 -11.840 1.00 94.19 96 TRP A C 1
ATOM 764 O O . TRP A 1 96 ? -0.724 -10.867 -12.388 1.00 94.19 96 TRP A O 1
ATOM 774 N N . GLY A 1 97 ? -2.079 -9.243 -11.686 1.00 94.19 97 GLY A N 1
ATOM 775 C CA . GLY A 1 97 ? -3.289 -9.856 -12.240 1.00 94.19 97 GLY A CA 1
ATOM 776 C C . GLY A 1 97 ? -3.415 -9.695 -13.753 1.00 94.19 97 GLY A C 1
ATOM 777 O O . GLY A 1 97 ? -4.072 -10.504 -14.403 1.00 94.19 97 GLY A O 1
ATOM 778 N N . LYS A 1 98 ? -2.794 -8.656 -14.320 1.00 93.19 98 LYS A N 1
ATOM 779 C CA . LYS A 1 98 ? -2.940 -8.286 -15.739 1.00 93.19 98 LYS A CA 1
ATOM 780 C C . LYS A 1 98 ? -1.695 -8.525 -16.562 1.00 93.19 98 LYS A C 1
ATOM 782 O O . LYS A 1 98 ? -1.798 -8.743 -17.768 1.00 93.19 98 LYS A O 1
ATOM 787 N N . ASN A 1 99 ? -0.546 -8.466 -15.910 1.00 88.06 99 ASN A N 1
ATOM 788 C CA . ASN A 1 99 ? 0.751 -8.580 -16.532 1.00 88.06 99 ASN A CA 1
ATOM 789 C C . ASN A 1 99 ? 1.484 -9.766 -15.896 1.00 88.06 99 ASN A C 1
ATOM 791 O O . ASN A 1 99 ? 1.465 -9.938 -14.679 1.00 88.06 99 ASN A O 1
ATOM 795 N N . ASP A 1 100 ? 2.179 -10.552 -16.716 1.00 81.19 100 ASP A N 1
ATOM 796 C CA . ASP A 1 100 ? 3.137 -11.557 -16.238 1.00 81.19 100 ASP A CA 1
ATOM 797 C C . ASP A 1 100 ? 4.453 -10.858 -15.859 1.00 81.19 100 ASP A C 1
ATOM 799 O O . ASP A 1 100 ? 5.488 -10.990 -16.515 1.00 81.19 100 ASP A O 1
ATOM 803 N N . GLU A 1 101 ? 4.371 -9.986 -14.855 1.00 83.25 101 GLU A N 1
ATOM 804 C CA . GLU A 1 101 ? 5.500 -9.205 -14.369 1.00 83.25 101 GLU A CA 1
ATOM 805 C C . GLU A 1 101 ? 6.276 -9.965 -13.299 1.00 83.25 101 GLU A C 1
ATOM 807 O O . GLU A 1 101 ? 5.717 -10.530 -12.359 1.00 83.25 101 GLU A O 1
ATOM 812 N N . ARG A 1 102 ? 7.604 -9.918 -13.412 1.00 79.19 102 ARG A N 1
ATOM 813 C CA . ARG A 1 102 ? 8.523 -10.381 -12.374 1.00 79.19 102 ARG A CA 1
ATOM 814 C C . ARG A 1 102 ? 9.499 -9.276 -12.032 1.00 79.19 102 ARG A C 1
ATOM 816 O O . ARG A 1 102 ? 10.226 -8.809 -12.905 1.00 79.19 102 ARG A O 1
ATOM 823 N N . MET A 1 103 ? 9.551 -8.924 -10.756 1.00 85.69 103 MET A N 1
ATOM 824 C CA . MET A 1 103 ? 10.547 -8.006 -10.216 1.00 85.69 103 MET A CA 1
ATOM 825 C C . MET A 1 103 ? 11.816 -8.803 -9.920 1.00 85.69 103 MET A C 1
ATOM 827 O O . MET A 1 103 ? 11.851 -9.579 -8.966 1.00 85.69 103 MET A O 1
ATOM 831 N N . ASN A 1 104 ? 12.827 -8.690 -10.783 1.00 88.81 104 ASN A N 1
ATOM 832 C CA . ASN A 1 104 ? 14.051 -9.489 -10.671 1.00 88.81 104 ASN A CA 1
ATOM 833 C C . ASN A 1 104 ? 15.263 -8.658 -10.261 1.00 88.81 104 ASN A C 1
ATOM 835 O O . ASN A 1 104 ? 16.263 -9.227 -9.823 1.00 88.81 104 ASN A O 1
ATOM 839 N N . THR A 1 105 ? 15.202 -7.348 -10.467 1.00 93.31 105 THR A N 1
ATOM 840 C CA . THR A 1 105 ? 16.296 -6.408 -10.242 1.00 93.31 105 THR A CA 1
ATOM 841 C C . THR A 1 105 ? 15.840 -5.248 -9.357 1.00 93.31 105 THR A C 1
ATOM 843 O O . THR A 1 105 ? 14.640 -5.008 -9.204 1.00 93.31 105 THR A O 1
ATOM 846 N N . LEU A 1 106 ? 16.793 -4.501 -8.791 1.00 92.94 106 LEU A N 1
ATOM 847 C CA . LEU A 1 106 ? 16.495 -3.262 -8.066 1.00 92.94 106 LEU A CA 1
ATOM 848 C C . LEU A 1 106 ? 15.708 -2.280 -8.941 1.00 92.94 106 LEU A C 1
ATOM 850 O O . LEU A 1 106 ? 14.777 -1.647 -8.453 1.00 92.94 106 LEU A O 1
ATOM 854 N N . PHE A 1 107 ? 16.046 -2.184 -10.227 1.00 93.06 107 PHE A N 1
ATOM 855 C CA . PHE A 1 107 ? 15.336 -1.316 -11.159 1.00 93.06 107 PHE A CA 1
ATOM 856 C C . PHE A 1 107 ? 13.865 -1.719 -11.319 1.00 93.06 107 PHE A C 1
ATOM 858 O O . PHE A 1 107 ? 12.987 -0.868 -11.184 1.00 93.06 107 PHE A O 1
ATOM 865 N N . ASP A 1 108 ? 13.578 -3.013 -11.505 1.00 92.00 108 ASP A N 1
ATOM 866 C CA . ASP A 1 108 ? 12.193 -3.511 -11.544 1.00 92.00 108 ASP A CA 1
ATOM 867 C C . ASP A 1 108 ? 11.457 -3.193 -10.230 1.00 92.00 108 ASP A C 1
ATOM 869 O O . ASP A 1 108 ? 10.299 -2.770 -10.240 1.00 92.00 108 ASP A O 1
ATOM 873 N N . GLY A 1 109 ? 12.173 -3.356 -9.110 1.00 92.06 109 GLY A N 1
ATOM 874 C CA . GLY A 1 109 ? 11.792 -2.942 -7.761 1.00 92.06 109 GLY A CA 1
ATOM 875 C C . GLY A 1 109 ? 11.279 -1.509 -7.706 1.00 92.06 109 GLY A C 1
ATOM 876 O O . GLY A 1 109 ? 10.125 -1.248 -7.366 1.00 92.06 109 GLY A O 1
ATOM 877 N N . MET A 1 110 ? 12.152 -0.583 -8.094 1.00 91.81 110 MET A N 1
ATOM 878 C CA . MET A 1 110 ? 11.895 0.853 -8.083 1.00 91.81 110 MET A CA 1
ATOM 879 C C . MET A 1 110 ? 10.724 1.242 -8.985 1.00 91.81 110 MET A C 1
ATOM 881 O O . MET A 1 110 ? 9.929 2.095 -8.600 1.00 91.81 110 MET A O 1
ATOM 885 N N . ILE A 1 111 ? 10.585 0.621 -10.160 1.00 92.25 111 ILE A N 1
ATOM 886 C CA . ILE A 1 111 ? 9.449 0.885 -11.051 1.00 92.25 111 ILE A CA 1
ATOM 887 C C . ILE A 1 111 ? 8.138 0.406 -10.421 1.00 92.25 111 ILE A C 1
ATOM 889 O O . ILE A 1 111 ? 7.160 1.155 -10.430 1.00 92.25 111 ILE A O 1
ATOM 893 N N . SER A 1 112 ? 8.097 -0.806 -9.860 1.00 92.81 112 SER A N 1
ATOM 894 C CA . SER A 1 112 ? 6.861 -1.333 -9.269 1.00 92.81 112 SER A CA 1
ATOM 895 C C . SER A 1 112 ? 6.430 -0.524 -8.045 1.00 92.81 112 SER A C 1
ATOM 897 O O . SER A 1 112 ? 5.295 -0.047 -7.998 1.00 92.81 112 SER A O 1
ATOM 899 N N . GLU A 1 113 ? 7.339 -0.310 -7.088 1.00 93.19 113 GLU A N 1
ATOM 900 C CA . GLU A 1 113 ? 7.043 0.475 -5.883 1.00 93.19 113 GLU A CA 1
ATOM 901 C C . GLU A 1 113 ? 6.775 1.942 -6.211 1.00 93.19 113 GLU A C 1
ATOM 903 O O . GLU A 1 113 ? 5.868 2.540 -5.641 1.00 93.19 113 GLU A O 1
ATOM 908 N N . GLY A 1 114 ? 7.507 2.529 -7.162 1.00 93.56 114 GLY A N 1
ATOM 909 C CA . GLY A 1 114 ? 7.302 3.912 -7.584 1.00 93.56 114 GLY A CA 1
ATOM 9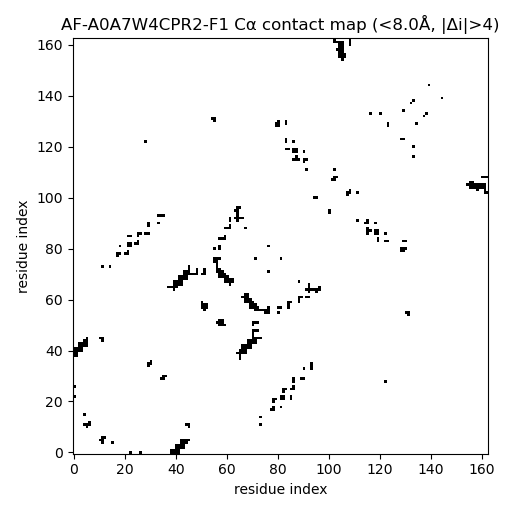10 C C . GLY A 1 114 ? 5.922 4.143 -8.202 1.00 93.56 114 GLY A C 1
ATOM 911 O O . GLY A 1 114 ? 5.274 5.144 -7.898 1.00 93.56 114 GLY A O 1
ATOM 912 N N . ILE A 1 115 ? 5.427 3.210 -9.024 1.00 95.00 115 ILE A N 1
ATOM 913 C CA . ILE A 1 115 ? 4.072 3.297 -9.592 1.00 95.00 115 ILE A CA 1
ATOM 914 C C . ILE A 1 115 ? 3.008 3.136 -8.499 1.00 95.00 115 ILE A C 1
ATOM 916 O O . ILE A 1 115 ? 2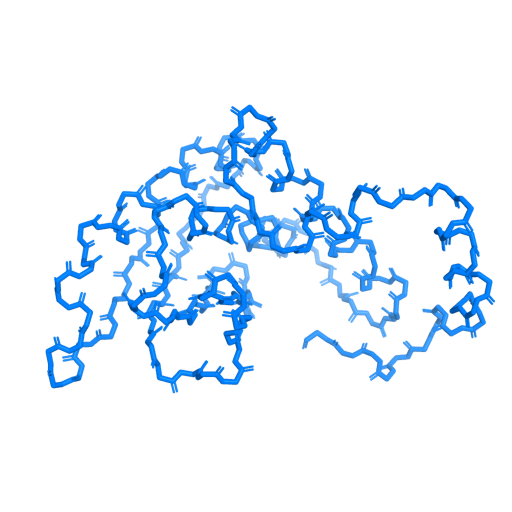.032 3.889 -8.498 1.00 95.00 115 ILE A O 1
ATOM 920 N N . ALA A 1 116 ? 3.192 2.193 -7.571 1.00 96.12 116 ALA A N 1
ATOM 921 C CA . ALA A 1 116 ? 2.276 2.001 -6.447 1.00 96.12 116 ALA A CA 1
ATOM 922 C C . ALA A 1 116 ? 2.237 3.239 -5.530 1.00 96.12 116 ALA A C 1
ATOM 924 O O . ALA A 1 116 ? 1.150 3.754 -5.266 1.00 96.12 116 ALA A O 1
ATOM 925 N N . THR A 1 117 ? 3.407 3.803 -5.209 1.00 95.50 117 THR A N 1
ATOM 926 C CA . THR A 1 117 ? 3.575 5.051 -4.442 1.00 95.50 117 THR A CA 1
ATOM 927 C C . THR A 1 117 ? 2.872 6.223 -5.134 1.00 95.50 117 THR A C 1
ATOM 929 O O . THR A 1 117 ? 2.151 7.010 -4.521 1.00 95.50 117 THR A O 1
ATOM 932 N N . TYR A 1 118 ? 3.054 6.362 -6.450 1.00 94.81 118 TYR A N 1
ATOM 933 C CA . TYR A 1 118 ? 2.371 7.401 -7.218 1.00 94.81 118 TYR A CA 1
ATOM 934 C C . TYR A 1 118 ? 0.847 7.241 -7.138 1.00 94.81 118 TYR A C 1
ATOM 936 O O . TYR A 1 118 ? 0.127 8.217 -6.916 1.00 94.81 118 TYR A O 1
ATOM 944 N N . PHE A 1 119 ? 0.350 6.011 -7.267 1.00 97.06 119 PHE A N 1
ATOM 945 C CA . PHE A 1 119 ? -1.077 5.726 -7.196 1.00 97.06 119 PHE A CA 1
ATOM 946 C C . PHE A 1 119 ? -1.680 6.021 -5.812 1.00 97.06 119 PHE A C 1
ATOM 948 O O . PHE A 1 119 ? -2.735 6.658 -5.740 1.00 97.06 119 PHE A O 1
ATOM 955 N N . GLU A 1 120 ? -1.014 5.644 -4.714 1.00 95.88 120 GLU A N 1
ATOM 956 C CA . GLU A 1 120 ? -1.465 6.023 -3.364 1.00 95.88 120 GLU A CA 1
ATOM 957 C C . GLU A 1 120 ? -1.378 7.541 -3.129 1.00 95.88 120 GLU A C 1
ATOM 959 O O . GLU A 1 120 ? -2.287 8.116 -2.524 1.00 95.88 120 GLU A O 1
ATOM 964 N N . SER A 1 121 ? -0.376 8.229 -3.692 1.00 95.31 121 SER A N 1
ATOM 965 C CA . SER A 1 121 ? -0.245 9.687 -3.571 1.00 95.31 121 SER A CA 1
ATOM 966 C C . SER A 1 121 ? -1.442 10.426 -4.178 1.00 95.31 121 SER A C 1
ATOM 968 O O . SER A 1 121 ? -1.956 11.379 -3.587 1.00 95.31 121 SER A O 1
ATOM 970 N N . GLU A 1 122 ? -1.973 9.929 -5.299 1.00 96.12 122 GLU A N 1
ATOM 971 C CA . GLU A 1 122 ? -3.178 10.474 -5.929 1.00 96.12 122 GLU A CA 1
ATOM 972 C C . GLU A 1 122 ? -4.436 10.234 -5.084 1.00 96.12 122 GLU A C 1
ATOM 974 O O . GLU A 1 122 ? -5.367 11.046 -5.110 1.00 96.12 122 GLU A O 1
ATOM 979 N N . PHE A 1 123 ? -4.482 9.144 -4.314 1.00 97.25 123 PHE A N 1
ATOM 980 C CA . PHE A 1 123 ? -5.575 8.866 -3.381 1.00 97.25 123 PHE A CA 1
ATOM 981 C C . PHE A 1 123 ? -5.580 9.811 -2.174 1.00 97.25 123 PHE A C 1
ATOM 983 O O . PHE A 1 123 ? -6.658 10.146 -1.665 1.00 97.25 123 PHE A O 1
ATOM 990 N N . VAL A 1 124 ? -4.408 10.254 -1.713 1.00 96.19 124 VAL A N 1
ATOM 991 C CA . VAL A 1 124 ? -4.273 11.110 -0.521 1.00 96.19 124 VAL A CA 1
ATOM 992 C C . VAL A 1 124 ? -3.920 12.566 -0.815 1.00 96.19 124 VAL A C 1
ATOM 994 O O . VAL A 1 124 ? -3.689 13.334 0.118 1.00 96.19 124 VAL A O 1
ATOM 997 N N . LYS A 1 125 ? -3.924 12.992 -2.082 1.00 93.81 125 LYS A N 1
ATOM 998 C CA . LYS A 1 125 ? -3.514 14.352 -2.476 1.00 93.81 125 LYS A CA 1
ATOM 999 C C . LYS A 1 125 ? -4.250 15.478 -1.743 1.00 93.81 125 LYS A C 1
ATOM 1001 O O . LYS A 1 125 ? -3.619 16.454 -1.350 1.00 93.81 125 LYS A O 1
ATOM 1006 N N . ASP A 1 126 ? -5.545 15.297 -1.484 1.00 93.06 126 ASP A N 1
ATOM 1007 C CA . ASP A 1 126 ? -6.405 16.279 -0.805 1.00 93.06 126 ASP A CA 1
ATOM 1008 C C . ASP A 1 126 ? -6.541 16.019 0.707 1.00 93.06 126 ASP A C 1
ATOM 1010 O O . ASP A 1 126 ? -7.396 16.601 1.379 1.00 93.06 126 ASP A O 1
ATOM 1014 N N . LYS A 1 127 ? -5.734 15.108 1.262 1.00 93.25 127 LYS A N 1
ATOM 1015 C CA . LYS A 1 127 ? -5.817 14.688 2.663 1.00 93.25 127 LYS A CA 1
ATOM 1016 C C . LYS A 1 127 ? -4.656 15.246 3.473 1.00 93.25 127 LYS A C 1
ATOM 1018 O O . LYS A 1 127 ? 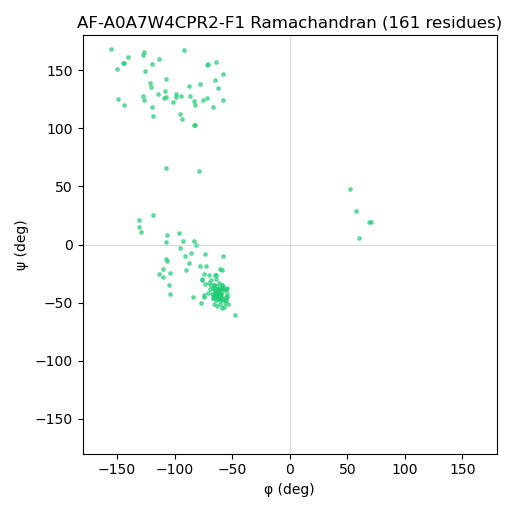-3.518 15.306 3.014 1.00 93.25 127 LYS A O 1
ATOM 1023 N N . SER A 1 128 ? -4.955 15.633 4.712 1.00 92.00 128 SER A N 1
ATOM 1024 C CA . SER A 1 128 ? -3.947 16.092 5.672 1.00 92.00 128 SER A CA 1
ATOM 1025 C C . SER A 1 128 ? -3.132 14.940 6.266 1.00 92.00 128 SER A C 1
ATOM 1027 O O . SER A 1 128 ? -1.971 15.127 6.621 1.00 92.00 128 SER A O 1
ATOM 1029 N N . GLU A 1 129 ? -3.731 13.754 6.380 1.00 94.94 129 GLU A N 1
ATOM 1030 C CA . GLU A 1 129 ? -3.068 12.542 6.850 1.00 94.94 129 GLU A CA 1
ATOM 1031 C C . GLU A 1 129 ? -2.551 11.724 5.659 1.00 94.94 129 GLU A C 1
ATOM 1033 O O . GLU A 1 129 ? -3.302 11.443 4.725 1.00 94.94 129 GLU A O 1
ATOM 1038 N N . LYS A 1 130 ? -1.263 11.373 5.718 1.00 94.88 130 LYS A N 1
ATOM 1039 C CA . LYS A 1 130 ? -0.510 10.596 4.724 1.00 94.88 130 LYS A CA 1
ATOM 1040 C C . LYS A 1 130 ? 0.510 9.713 5.439 1.00 94.88 130 LYS A C 1
ATOM 1042 O O . LYS A 1 130 ? 0.941 10.087 6.544 1.00 94.88 130 LYS A O 1
ATOM 1047 N N . GLN A 1 131 ? 0.939 8.626 4.819 1.00 95.06 131 GLN A N 1
ATOM 1048 C CA . GLN A 1 131 ? 2.014 7.781 5.330 1.00 95.06 131 GLN A CA 1
ATOM 1049 C C . GLN A 1 131 ? 3.364 8.506 5.391 1.00 95.06 131 GLN A C 1
ATOM 1051 O O . GLN A 1 131 ? 3.606 9.501 4.693 1.00 95.06 131 GLN A O 1
ATOM 1056 N N . LEU A 1 132 ? 4.261 8.007 6.246 1.00 92.81 132 LEU A N 1
ATOM 1057 C CA . LEU A 1 132 ? 5.617 8.522 6.424 1.00 92.81 132 LEU A CA 1
ATOM 1058 C C . LEU A 1 132 ? 6.369 8.578 5.097 1.00 92.81 132 LEU A C 1
ATOM 1060 O O . LEU A 1 132 ? 7.066 9.561 4.838 1.00 92.81 132 LEU A O 1
ATOM 1064 N N . PHE A 1 133 ? 6.234 7.540 4.270 1.00 88.69 133 PHE A N 1
ATOM 1065 C CA . PHE A 1 133 ? 6.959 7.445 3.010 1.00 88.69 133 PHE A CA 1
ATOM 1066 C C . PHE A 1 133 ? 6.607 8.602 2.075 1.00 88.69 133 PHE A C 1
ATOM 1068 O O . PHE A 1 133 ? 7.510 9.293 1.615 1.00 88.69 133 PHE A O 1
ATOM 1075 N N . LEU A 1 134 ? 5.322 8.913 1.875 1.00 91.12 134 LEU A N 1
ATOM 1076 C CA . LEU A 1 134 ? 4.925 10.058 1.050 1.00 91.12 134 LEU A CA 1
ATOM 1077 C C . LEU A 1 134 ? 5.451 11.385 1.608 1.00 91.12 134 LEU A C 1
ATOM 1079 O O . LEU A 1 134 ? 5.999 12.188 0.857 1.00 91.12 134 LEU A O 1
ATOM 1083 N N . LYS A 1 135 ? 5.364 11.588 2.927 1.00 87.31 135 LYS A N 1
ATOM 1084 C CA . LYS A 1 135 ? 5.882 12.801 3.589 1.00 87.31 135 LYS A CA 1
ATOM 1085 C C . LYS A 1 135 ? 7.400 12.945 3.481 1.00 87.31 135 LYS A C 1
ATOM 1087 O O . LYS A 1 135 ? 7.916 14.050 3.535 1.00 87.31 135 LYS A O 1
ATOM 1092 N N . THR A 1 136 ? 8.123 11.832 3.396 1.00 83.25 136 THR A N 1
ATOM 1093 C CA . THR A 1 136 ? 9.587 11.831 3.522 1.00 83.25 136 THR A CA 1
ATOM 1094 C C . THR A 1 136 ? 10.289 11.649 2.192 1.00 83.25 136 THR A C 1
ATOM 1096 O O . THR A 1 136 ? 11.377 12.173 2.027 1.00 83.25 136 THR A O 1
ATOM 1099 N N . VAL A 1 137 ? 9.729 10.871 1.269 1.00 76.62 137 VAL A N 1
ATOM 1100 C CA . VAL A 1 137 ? 10.391 10.455 0.028 1.00 76.62 137 VAL A CA 1
ATOM 1101 C C . VAL A 1 137 ? 9.873 11.238 -1.167 1.00 76.62 137 VAL A C 1
ATOM 1103 O O . VAL A 1 137 ? 10.682 11.692 -1.975 1.00 76.62 137 VAL A O 1
ATOM 1106 N N . VAL A 1 138 ? 8.556 11.439 -1.252 1.00 76.50 138 VAL A N 1
ATOM 1107 C CA . VAL A 1 138 ? 7.935 12.188 -2.356 1.00 76.50 138 VAL A CA 1
ATOM 1108 C C . VAL A 1 138 ? 8.144 13.695 -2.201 1.00 76.50 138 VAL A C 1
ATOM 1110 O O . VAL A 1 138 ? 8.277 14.393 -3.197 1.00 76.50 138 VAL A O 1
ATOM 1113 N N . GLU A 1 139 ? 8.240 14.201 -0.969 1.00 78.62 139 GLU A N 1
ATOM 1114 C CA . GLU A 1 139 ? 8.468 15.631 -0.700 1.00 78.62 139 GLU A CA 1
ATOM 1115 C C . GLU A 1 139 ? 9.957 16.055 -0.771 1.00 78.62 139 GLU A C 1
ATOM 1117 O O . GLU A 1 139 ? 10.271 17.218 -0.515 1.00 78.62 139 GLU A O 1
ATOM 1122 N N . ARG A 1 140 ? 10.885 15.148 -1.128 1.00 86.12 140 ARG A N 1
ATOM 1123 C CA . ARG A 1 140 ? 12.324 15.464 -1.280 1.00 86.12 140 ARG A CA 1
ATOM 1124 C C . ARG A 1 140 ? 12.608 16.302 -2.513 1.00 86.12 140 ARG A C 1
ATOM 1126 O O . ARG A 1 140 ? 11.900 16.228 -3.514 1.00 86.12 140 ARG A O 1
ATOM 1133 N N . SER A 1 141 ? 13.707 17.048 -2.451 1.00 90.12 141 SER A N 1
ATOM 1134 C CA . SER A 1 141 ? 14.188 17.828 -3.588 1.00 90.12 141 SER A CA 1
ATOM 1135 C C . SER A 1 141 ? 14.768 16.948 -4.701 1.00 90.12 141 SER A C 1
ATOM 1137 O O . SER A 1 141 ? 15.284 15.854 -4.458 1.00 90.12 141 SER A O 1
ATOM 1139 N N . ASP A 1 142 ? 14.752 17.469 -5.930 1.00 90.88 142 ASP A N 1
ATOM 1140 C CA . ASP A 1 142 ? 15.383 16.811 -7.079 1.00 90.88 142 ASP A CA 1
ATOM 1141 C C . ASP A 1 142 ? 16.886 16.574 -6.848 1.00 90.88 142 ASP A C 1
ATOM 1143 O O . ASP A 1 142 ? 17.396 15.511 -7.187 1.00 90.88 142 ASP A O 1
ATOM 1147 N N . GLU A 1 143 ? 17.580 17.500 -6.175 1.00 94.06 143 GLU A N 1
ATOM 1148 C CA . GLU A 1 143 ? 19.006 17.359 -5.840 1.00 94.06 143 GLU A CA 1
ATOM 1149 C C . GLU A 1 143 ? 19.269 16.163 -4.905 1.00 94.06 143 GLU A C 1
ATOM 1151 O O . GLU A 1 143 ? 20.269 15.454 -5.037 1.00 94.06 143 GLU A O 1
ATOM 1156 N N . GLU A 1 144 ? 18.379 15.909 -3.943 1.00 91.81 144 GLU A N 1
ATOM 1157 C CA . GLU A 1 144 ? 18.476 14.730 -3.075 1.00 91.81 144 GLU A CA 1
ATOM 1158 C C . GLU A 1 144 ? 18.188 13.439 -3.846 1.00 91.81 144 GLU A C 1
ATOM 1160 O O . GLU A 1 144 ? 18.875 12.435 -3.639 1.00 91.81 144 GLU A O 1
ATOM 1165 N N . ASN A 1 145 ? 17.222 13.462 -4.768 1.00 89.56 145 ASN A N 1
ATOM 1166 C CA . ASN A 1 145 ? 16.922 12.316 -5.626 1.00 89.56 145 ASN A CA 1
ATOM 1167 C C . ASN A 1 145 ? 18.091 11.991 -6.573 1.00 89.56 145 ASN A C 1
ATOM 1169 O O . ASN A 1 145 ? 18.419 10.816 -6.745 1.00 89.56 145 ASN A O 1
ATOM 1173 N N . GLU A 1 146 ? 18.770 13.000 -7.127 1.00 93.12 146 GLU A N 1
ATOM 1174 C CA . GLU A 1 146 ? 19.977 12.818 -7.945 1.00 93.12 146 GLU A CA 1
ATOM 1175 C C . GLU A 1 146 ? 21.111 12.157 -7.151 1.00 93.12 146 GLU A C 1
ATOM 1177 O O . GLU A 1 146 ? 21.752 11.232 -7.651 1.00 93.12 146 GLU A O 1
ATOM 1182 N N . LYS A 1 147 ? 21.327 12.556 -5.890 1.00 94.50 147 LYS A N 1
ATOM 1183 C CA . LYS A 1 147 ? 22.344 11.934 -5.020 1.00 94.50 147 LYS A CA 1
ATOM 1184 C C . LYS A 1 147 ? 22.070 10.449 -4.784 1.00 94.50 147 LYS A C 1
ATOM 1186 O O . LYS A 1 147 ? 22.988 9.639 -4.874 1.00 94.50 147 LYS A O 1
ATOM 1191 N N . ILE A 1 148 ? 20.812 10.089 -4.532 1.00 91.06 148 ILE A N 1
ATOM 1192 C CA . ILE A 1 148 ? 20.400 8.688 -4.357 1.00 91.06 148 ILE A CA 1
ATOM 1193 C C . ILE A 1 148 ? 20.577 7.916 -5.665 1.00 91.06 148 ILE A C 1
ATOM 1195 O O . ILE A 1 148 ? 21.110 6.810 -5.664 1.00 91.06 148 ILE 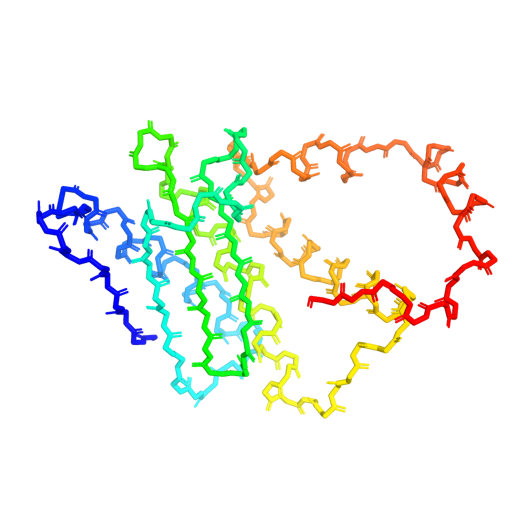A O 1
ATOM 1199 N N . HIS A 1 149 ? 20.172 8.495 -6.796 1.00 92.50 149 HIS A N 1
ATOM 1200 C CA . HIS A 1 149 ? 20.374 7.868 -8.099 1.00 92.50 149 HIS A CA 1
ATOM 1201 C C . HIS A 1 149 ? 21.856 7.558 -8.350 1.00 92.50 149 HIS A C 1
ATOM 1203 O O . HIS A 1 149 ? 22.192 6.433 -8.712 1.00 92.50 149 HIS A O 1
ATOM 1209 N N . GLU A 1 150 ? 22.750 8.517 -8.108 1.00 96.44 150 GLU A N 1
ATOM 1210 C CA . GLU A 1 150 ? 24.191 8.329 -8.295 1.00 96.44 150 GLU A CA 1
ATOM 1211 C C . GLU A 1 150 ? 24.779 7.226 -7.401 1.00 96.44 150 GLU A C 1
ATOM 1213 O O . GLU A 1 150 ? 25.684 6.518 -7.839 1.00 96.44 150 GLU A O 1
ATOM 1218 N N . GLU A 1 151 ? 24.246 7.031 -6.192 1.00 94.19 151 GLU A N 1
ATOM 1219 C CA . GLU A 1 151 ? 24.673 5.970 -5.269 1.00 94.19 151 GLU A CA 1
ATOM 1220 C C . GLU A 1 151 ? 24.206 4.567 -5.704 1.00 94.19 151 GLU A C 1
ATOM 1222 O O . GLU A 1 151 ? 24.915 3.575 -5.501 1.00 94.19 151 GLU A O 1
ATOM 1227 N N . PHE A 1 152 ? 23.023 4.466 -6.318 1.00 92.06 152 PHE A N 1
ATOM 1228 C CA . PHE A 1 152 ? 22.386 3.178 -6.616 1.00 92.06 152 PHE A CA 1
ATOM 1229 C C . PHE A 1 152 ? 22.407 2.763 -8.089 1.00 92.06 152 PHE A C 1
ATOM 1231 O O . PHE A 1 152 ? 22.173 1.584 -8.363 1.00 92.06 152 PHE A O 1
ATOM 1238 N N . LYS A 1 153 ? 22.718 3.657 -9.037 1.00 94.69 153 LYS A N 1
ATOM 1239 C CA . LYS A 1 153 ? 22.649 3.366 -10.484 1.00 94.69 153 LYS A CA 1
ATOM 1240 C C . LYS A 1 153 ? 23.462 2.144 -10.913 1.00 94.69 153 LYS A C 1
ATOM 1242 O O . LYS A 1 153 ? 22.987 1.337 -11.708 1.00 94.69 153 LYS A O 1
ATOM 1247 N N . ASP A 1 154 ? 24.638 1.940 -10.322 1.00 96.25 154 ASP A N 1
ATOM 1248 C CA . ASP A 1 154 ? 25.505 0.794 -10.638 1.00 96.25 154 ASP A CA 1
ATOM 1249 C C . ASP A 1 154 ? 24.963 -0.531 -10.065 1.00 96.25 154 ASP A C 1
ATOM 1251 O O . ASP A 1 154 ? 25.466 -1.614 -10.368 1.00 96.25 154 ASP A O 1
ATOM 1255 N N . GLN A 1 155 ? 23.919 -0.460 -9.235 1.00 94.75 155 GLN A N 1
ATOM 1256 C CA . GLN A 1 155 ? 23.257 -1.594 -8.595 1.00 94.75 155 GLN A CA 1
ATOM 1257 C C . GLN A 1 155 ? 21.882 -1.902 -9.193 1.00 94.75 155 GLN A C 1
ATOM 1259 O O . GLN A 1 155 ? 21.219 -2.824 -8.726 1.00 94.75 155 GLN A O 1
ATOM 1264 N N . PHE A 1 156 ? 21.443 -1.181 -10.224 1.00 93.81 156 PHE A N 1
ATOM 1265 C CA . PHE A 1 156 ? 20.110 -1.345 -10.809 1.00 93.81 156 PHE A CA 1
ATOM 1266 C C . PHE A 1 156 ? 19.826 -2.765 -11.298 1.00 93.81 156 PHE A C 1
ATOM 1268 O O . PHE A 1 156 ? 18.748 -3.284 -11.033 1.00 93.81 156 PHE A O 1
ATOM 1275 N N . GLU A 1 157 ? 20.818 -3.440 -11.879 1.00 94.88 157 GLU A N 1
ATOM 1276 C CA . GLU A 1 157 ? 20.712 -4.836 -12.336 1.00 94.88 157 GLU A CA 1
ATOM 1277 C C . GLU A 1 157 ? 20.898 -5.874 -11.208 1.00 94.88 157 GLU A C 1
ATOM 1279 O O . GLU A 1 157 ? 20.871 -7.090 -11.436 1.00 94.88 157 GLU A O 1
ATOM 1284 N N . ASN A 1 158 ? 21.135 -5.428 -9.970 1.00 93.62 158 ASN A N 1
ATOM 1285 C CA . ASN A 1 158 ? 21.388 -6.313 -8.841 1.00 93.62 158 ASN A CA 1
ATOM 1286 C C . ASN A 1 158 ? 20.102 -7.034 -8.417 1.00 93.62 158 ASN A C 1
ATOM 1288 O O . ASN A 1 158 ? 19.094 -6.413 -8.092 1.00 93.62 158 ASN A O 1
ATOM 1292 N N . LYS A 1 159 ? 20.176 -8.367 -8.356 1.00 92.25 159 LYS A N 1
ATOM 1293 C CA . LYS A 1 159 ? 19.061 -9.262 -8.008 1.00 92.25 159 LYS A CA 1
ATOM 1294 C C . LYS A 1 159 ? 18.981 -9.615 -6.521 1.00 92.25 159 LYS A C 1
ATOM 1296 O O . LYS A 1 159 ? 18.190 -10.464 -6.126 1.00 92.25 159 LYS A O 1
ATOM 1301 N N . ARG A 1 160 ? 19.865 -9.045 -5.692 1.00 88.38 160 ARG A N 1
ATOM 1302 C CA . ARG A 1 160 ? 19.888 -9.276 -4.235 1.00 88.38 160 ARG A CA 1
ATOM 1303 C C . ARG A 1 160 ? 18.809 -8.486 -3.499 1.00 88.38 160 ARG A C 1
ATOM 1305 O O . ARG A 1 160 ? 18.502 -8.820 -2.359 1.00 88.38 160 ARG A O 1
ATOM 1312 N N . TYR A 1 161 ? 18.269 -7.455 -4.139 1.00 75.19 161 TYR A N 1
ATOM 1313 C CA . TYR A 1 161 ? 17.131 -6.698 -3.645 1.00 75.19 161 TYR A CA 1
ATOM 1314 C C . TYR A 1 161 ? 15.867 -7.473 -4.016 1.00 75.19 161 TYR A C 1
ATOM 1316 O O . TYR A 1 161 ? 15.500 -7.545 -5.185 1.00 75.19 161 TYR A O 1
ATOM 1324 N N . GLY A 1 162 ? 15.290 -8.161 -3.032 1.00 62.91 162 GLY A N 1
ATOM 1325 C CA . GLY A 1 162 ? 14.039 -8.902 -3.189 1.00 62.91 162 GLY A CA 1
ATOM 1326 C C . GLY A 1 162 ? 12.815 -8.055 -2.837 1.00 62.91 162 GLY A C 1
ATOM 1327 O O . GLY A 1 162 ? 12.955 -6.992 -2.233 1.00 62.91 162 GLY A O 1
ATOM 1328 N N . TYR A 1 163 ? 11.642 -8.580 -3.200 1.00 55.28 163 TYR A N 1
ATOM 1329 C CA . TYR A 1 163 ? 10.313 -8.131 -2.768 1.00 55.28 163 TYR A CA 1
ATOM 1330 C C . TYR A 1 163 ? 9.842 -8.926 -1.539 1.00 55.28 163 TYR A C 1
ATOM 1332 O O . TYR A 1 163 ? 10.003 -10.173 -1.523 1.00 55.28 163 TYR A O 1
#

Solvent-accessible surface area (backbone atoms only — not comparable to full-atom values): 9028 Å² total; per-residue (Å²): 119,49,82,43,70,55,52,74,94,61,40,62,62,91,45,45,66,49,51,52,52,14,51,51,54,20,48,71,59,40,30,75,76,64,63,59,88,76,78,31,41,36,38,41,37,70,78,52,63,92,54,32,41,82,90,49,15,38,27,69,47,59,80,42,50,41,33,36,44,36,19,38,37,87,92,58,52,45,45,62,55,52,16,40,46,44,32,25,39,49,42,53,18,41,46,50,63,75,36,99,71,75,74,58,18,35,48,46,42,50,55,54,53,48,52,19,50,51,54,25,46,67,74,37,67,93,46,94,70,74,49,62,60,57,68,60,62,70,69,51,52,69,71,59,51,50,54,52,46,70,73,43,60,93,44,30,82,36,58,84,54,76,135

Foldseek 3Di:
DAEAEDQVVHPCVVVVVLLVLLLVLLCVQACVVLVDDDAAYEYEYQPPCVQADPQAQKGKDDPALRYIYIHGDPVRHGSLSSSLRSNLNNLVSSCRVPDVDDQQFVQSVCVSNVVSLVRSCVSCVVPPDDDPCCVPPVPDDPVVVVVVCVVCVVRRRPRPDDD